Protein AF-A0A2D7M4A4-F1 (afdb_monomer)

Structure (mmCIF, N/CA/C/O backbone):
data_AF-A0A2D7M4A4-F1
#
_entry.id   AF-A0A2D7M4A4-F1
#
loop_
_atom_site.group_PDB
_atom_site.id
_atom_site.type_symbol
_atom_site.label_atom_id
_atom_site.label_alt_id
_atom_site.label_comp_id
_atom_site.label_asym_id
_atom_site.label_entity_id
_atom_site.label_seq_id
_atom_site.pdbx_PDB_ins_code
_atom_site.Cartn_x
_atom_site.Cartn_y
_atom_site.Cartn_z
_atom_site.occupancy
_atom_site.B_iso_or_equiv
_atom_site.auth_seq_id
_atom_site.auth_comp_id
_atom_site.auth_asym_id
_atom_site.auth_atom_id
_atom_site.pdbx_PDB_model_num
ATOM 1 N N . MET A 1 1 ? 3.302 6.820 3.863 1.00 95.00 1 MET A N 1
ATOM 2 C CA . MET A 1 1 ? 1.926 6.599 3.361 1.00 95.00 1 MET A CA 1
ATOM 3 C C . MET A 1 1 ? 0.928 7.180 4.355 1.00 95.00 1 MET A C 1
ATOM 5 O O . MET A 1 1 ? 1.077 6.873 5.530 1.00 95.00 1 MET A O 1
ATOM 9 N N . PRO A 1 2 ? -0.036 8.022 3.942 1.00 96.56 2 PRO A N 1
ATOM 10 C CA . PRO A 1 2 ? -1.052 8.579 4.844 1.00 96.56 2 PRO A CA 1
ATOM 11 C C . PRO A 1 2 ? -1.952 7.492 5.444 1.00 96.56 2 PRO A C 1
ATOM 13 O O . PRO A 1 2 ? -2.242 6.507 4.764 1.00 96.56 2 PRO A O 1
ATOM 16 N N . ILE A 1 3 ? -2.422 7.691 6.676 1.00 97.81 3 ILE A N 1
ATOM 17 C CA . ILE A 1 3 ? -3.361 6.792 7.362 1.00 97.81 3 ILE A CA 1
ATOM 18 C C . ILE A 1 3 ? -4.715 7.497 7.493 1.00 97.81 3 ILE A C 1
ATOM 20 O O . ILE A 1 3 ? -4.809 8.535 8.146 1.00 97.81 3 ILE A O 1
ATOM 24 N N . LEU A 1 4 ? -5.765 6.971 6.854 1.00 96.94 4 LEU A N 1
ATOM 25 C CA . LEU A 1 4 ? -7.035 7.700 6.727 1.00 96.94 4 LEU A CA 1
ATOM 26 C C . LEU A 1 4 ? -7.788 7.896 8.048 1.00 96.94 4 LEU A C 1
ATOM 28 O O . LEU A 1 4 ? -8.470 8.905 8.206 1.00 96.94 4 LEU A O 1
ATOM 32 N N . ASP A 1 5 ? -7.675 6.961 8.989 1.00 96.62 5 ASP A N 1
ATOM 33 C CA . ASP A 1 5 ? -8.322 7.033 10.304 1.00 96.62 5 ASP A CA 1
ATOM 34 C C . ASP A 1 5 ? -7.432 7.653 11.393 1.00 96.62 5 ASP A C 1
ATOM 36 O O . ASP A 1 5 ? -7.844 7.747 12.547 1.00 96.62 5 ASP A O 1
ATOM 40 N N . MET A 1 6 ? -6.227 8.115 11.038 1.00 97.31 6 MET A N 1
ATOM 41 C CA . MET A 1 6 ? -5.295 8.774 11.955 1.00 97.31 6 MET A CA 1
ATOM 42 C C . MET A 1 6 ? -4.780 10.084 11.331 1.00 97.31 6 MET A C 1
ATOM 44 O O . MET A 1 6 ? -3.733 10.095 10.678 1.00 97.31 6 MET A O 1
ATOM 48 N N . PRO A 1 7 ? -5.485 11.218 11.524 1.00 96.31 7 PRO A N 1
ATOM 49 C CA . PRO A 1 7 ? -5.111 12.501 10.932 1.00 96.31 7 PRO A CA 1
ATOM 50 C C . PRO A 1 7 ? -3.657 12.878 11.220 1.00 96.31 7 PRO A C 1
ATOM 52 O O . PRO A 1 7 ? -3.200 12.764 12.356 1.00 96.31 7 PRO A O 1
ATOM 55 N N . MET A 1 8 ? -2.936 13.335 10.196 1.00 97.31 8 MET A N 1
ATOM 56 C CA . MET A 1 8 ? -1.510 13.688 10.260 1.00 97.31 8 MET A CA 1
ATOM 57 C C . MET A 1 8 ? -0.555 12.549 10.656 1.00 97.31 8 MET A C 1
ATOM 59 O O . MET A 1 8 ? 0.603 12.816 10.978 1.00 97.31 8 MET A O 1
ATOM 63 N N . HIS A 1 9 ? -1.000 11.292 10.604 1.00 98.12 9 HIS A N 1
ATOM 64 C CA . HIS A 1 9 ? -0.135 10.134 10.800 1.00 98.12 9 HIS A CA 1
ATOM 65 C C . HIS A 1 9 ? 0.204 9.477 9.465 1.00 98.12 9 HIS A C 1
ATOM 67 O O . HIS A 1 9 ? -0.644 9.313 8.581 1.00 98.12 9 HIS A O 1
ATOM 73 N N . PHE A 1 10 ? 1.468 9.092 9.325 1.00 97.69 10 PHE A N 1
ATOM 74 C CA . PHE A 1 10 ? 2.003 8.513 8.106 1.00 97.69 10 PHE A CA 1
ATOM 75 C C . PHE A 1 10 ? 2.885 7.316 8.442 1.00 97.69 10 PHE A C 1
ATOM 77 O O . PHE A 1 10 ? 3.787 7.415 9.271 1.00 97.69 10 PHE A O 1
ATOM 84 N N . ILE A 1 11 ? 2.677 6.204 7.740 1.00 96.06 11 ILE A N 1
ATOM 85 C CA . ILE A 1 11 ? 3.636 5.100 7.726 1.00 96.06 11 ILE A CA 1
ATOM 86 C C . ILE A 1 11 ? 4.919 5.588 7.053 1.00 96.06 11 ILE A C 1
ATOM 88 O O . ILE A 1 11 ? 4.886 6.016 5.893 1.00 96.06 11 ILE A O 1
ATOM 92 N N . LYS A 1 12 ? 6.031 5.507 7.777 1.00 94.19 12 LYS A N 1
ATOM 93 C CA . LYS A 1 12 ? 7.383 5.745 7.269 1.00 94.19 12 LYS A CA 1
ATOM 94 C C . LYS A 1 12 ? 7.990 4.448 6.735 1.00 94.19 12 LYS A C 1
ATOM 96 O O . LYS A 1 12 ? 8.464 4.432 5.604 1.00 94.19 12 LYS A O 1
ATOM 101 N N . TRP A 1 13 ? 7.885 3.371 7.513 1.00 91.69 13 TRP A N 1
ATOM 102 C CA . TRP A 1 13 ? 8.334 2.024 7.153 1.00 91.69 13 TRP A CA 1
ATOM 103 C C . TRP A 1 13 ? 7.238 1.013 7.433 1.00 91.69 13 TRP A C 1
ATOM 105 O O . TRP A 1 13 ? 6.494 1.185 8.390 1.00 91.69 13 TRP A O 1
ATOM 115 N N . THR A 1 14 ? 7.145 -0.025 6.609 1.00 91.50 14 THR A N 1
ATOM 116 C CA . THR A 1 14 ? 6.084 -1.041 6.696 1.00 91.50 14 THR A CA 1
ATOM 117 C C . THR A 1 14 ? 6.580 -2.338 7.358 1.00 91.50 14 THR A C 1
ATOM 119 O O . THR A 1 14 ? 5.771 -3.111 7.863 1.00 91.50 14 THR A O 1
ATOM 122 N N . ASN A 1 15 ? 7.896 -2.593 7.364 1.00 86.94 15 ASN A N 1
ATOM 123 C CA . ASN A 1 15 ? 8.499 -3.822 7.889 1.00 86.94 15 ASN A CA 1
ATOM 124 C C . ASN A 1 15 ? 9.985 -3.614 8.262 1.00 86.94 15 ASN A C 1
ATOM 126 O O . ASN A 1 15 ? 10.840 -3.711 7.387 1.00 86.94 15 ASN A O 1
ATOM 130 N N . ASN A 1 16 ? 10.365 -3.302 9.507 1.00 89.81 16 ASN A N 1
ATOM 131 C CA . ASN A 1 16 ? 9.565 -2.992 10.708 1.00 89.81 16 ASN A CA 1
ATOM 132 C C . ASN A 1 16 ? 8.641 -1.774 10.518 1.00 89.81 16 ASN A C 1
ATOM 134 O O . ASN A 1 16 ? 8.932 -0.900 9.700 1.00 89.81 16 ASN A O 1
ATOM 138 N N . LEU A 1 17 ? 7.526 -1.704 11.256 1.00 94.69 17 LEU A N 1
ATOM 139 C CA . LEU A 1 17 ? 6.602 -0.568 11.161 1.00 94.69 17 LEU A CA 1
ATOM 140 C C . LEU A 1 17 ? 7.118 0.629 11.956 1.00 94.69 17 LEU A C 1
ATOM 142 O O . LEU A 1 17 ? 7.383 0.515 13.152 1.00 94.69 17 LEU A O 1
ATOM 146 N N . GLU A 1 18 ? 7.120 1.794 11.312 1.00 96.38 18 GLU A N 1
ATOM 147 C CA . GLU A 1 18 ? 7.225 3.096 11.971 1.00 96.38 18 GLU A CA 1
ATOM 148 C C . GLU A 1 18 ? 6.102 4.016 11.490 1.00 96.38 18 GLU A C 1
ATOM 150 O O . GLU A 1 18 ? 5.919 4.209 10.282 1.00 96.38 18 GLU A O 1
ATOM 155 N N . ILE A 1 19 ? 5.388 4.634 12.432 1.00 97.75 19 ILE A N 1
ATOM 156 C CA . ILE A 1 19 ? 4.390 5.670 12.149 1.00 97.75 19 ILE A CA 1
ATOM 157 C C . ILE A 1 19 ? 4.880 6.994 12.708 1.00 97.75 19 ILE A C 1
ATOM 159 O O . ILE A 1 19 ? 5.116 7.132 13.909 1.00 97.75 19 ILE A O 1
ATOM 163 N N . ALA A 1 20 ? 4.985 7.977 11.820 1.00 98.06 20 ALA A N 1
ATOM 164 C CA . ALA A 1 20 ? 5.298 9.349 12.163 1.00 98.06 20 ALA A CA 1
ATOM 165 C C . ALA A 1 20 ? 4.014 10.179 12.265 1.00 98.06 20 ALA A C 1
ATOM 167 O O . ALA A 1 20 ? 3.161 10.113 11.377 1.00 98.06 20 ALA A O 1
ATOM 168 N N . LYS A 1 21 ? 3.903 10.998 13.309 1.00 98.44 21 LYS A N 1
ATOM 169 C CA . LYS A 1 21 ? 2.927 12.083 13.398 1.00 98.44 21 LYS A CA 1
ATOM 170 C C . LYS A 1 21 ? 3.594 13.380 12.959 1.00 98.44 21 LYS A C 1
ATOM 172 O O . LYS A 1 21 ? 4.709 13.676 13.382 1.00 98.44 21 LYS A O 1
ATOM 177 N N . ILE A 1 22 ? 2.918 14.136 12.101 1.00 98.00 22 ILE A N 1
ATOM 178 C CA . ILE A 1 22 ? 3.434 15.377 11.518 1.00 98.00 22 ILE A CA 1
ATOM 179 C C . ILE A 1 22 ? 2.686 16.577 12.099 1.00 98.00 22 ILE A C 1
ATOM 181 O O . ILE A 1 22 ? 1.458 16.580 12.151 1.00 98.00 22 ILE A O 1
ATOM 185 N N . ASP A 1 23 ? 3.420 17.621 12.475 1.00 97.75 23 ASP A N 1
ATOM 186 C CA . ASP A 1 23 ? 2.872 18.944 12.764 1.00 97.75 23 ASP A CA 1
ATOM 187 C C . ASP A 1 23 ? 3.312 19.915 11.656 1.00 97.75 23 ASP A C 1
ATOM 189 O O . ASP A 1 23 ? 4.473 20.335 11.613 1.00 97.75 23 ASP A O 1
ATOM 193 N N . PRO A 1 24 ? 2.410 20.280 10.730 1.00 95.44 24 PRO A N 1
ATOM 194 C CA . PRO A 1 24 ? 2.758 21.134 9.606 1.00 95.44 24 PRO A CA 1
ATOM 195 C C . PRO A 1 24 ? 2.893 22.607 10.016 1.00 95.44 24 PRO A C 1
ATOM 197 O O . PRO A 1 24 ? 3.527 23.373 9.291 1.00 95.44 24 PRO A O 1
ATOM 200 N N . VAL A 1 25 ? 2.321 23.010 11.158 1.00 97.44 25 VAL A N 1
ATOM 201 C CA . VAL A 1 25 ? 2.390 24.386 11.671 1.00 97.44 25 VAL A CA 1
ATOM 202 C C . VAL A 1 25 ? 3.773 24.633 12.259 1.00 97.44 25 VAL A C 1
ATOM 204 O O . VAL A 1 25 ? 4.450 25.586 11.873 1.00 97.44 25 VAL A O 1
ATOM 207 N N . ASN A 1 26 ? 4.220 23.728 13.132 1.00 97.75 26 ASN A N 1
ATOM 208 C CA . ASN A 1 26 ? 5.531 23.819 13.777 1.00 97.75 26 ASN A CA 1
ATOM 209 C C . ASN A 1 26 ? 6.665 23.197 12.946 1.00 97.75 26 ASN A C 1
ATOM 211 O O . ASN A 1 26 ? 7.834 23.358 13.293 1.00 97.75 26 ASN A O 1
ATOM 215 N N . LYS A 1 27 ? 6.337 22.529 11.829 1.00 97.31 27 LYS A N 1
ATOM 216 C CA . LYS A 1 27 ? 7.278 21.840 10.926 1.00 97.31 27 LYS A CA 1
ATOM 217 C C . LYS A 1 27 ? 8.081 20.747 11.635 1.00 97.31 27 LYS A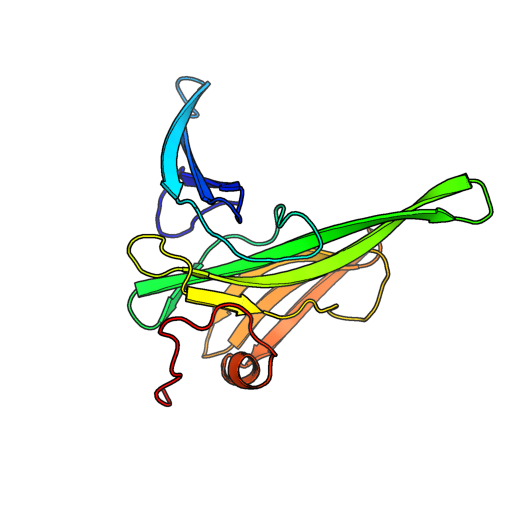 C 1
ATOM 219 O O . LYS A 1 27 ? 9.273 20.576 11.379 1.00 97.31 27 LYS A O 1
ATOM 224 N N . THR A 1 28 ? 7.427 20.012 12.527 1.00 97.81 28 THR A N 1
ATOM 225 C CA . THR A 1 28 ? 8.038 18.921 13.290 1.00 97.81 28 THR A CA 1
ATOM 226 C C . THR A 1 28 ? 7.404 17.580 12.942 1.00 97.81 28 THR A C 1
ATOM 228 O O . THR A 1 28 ? 6.318 17.491 12.363 1.00 97.81 28 THR A O 1
ATOM 231 N N . SER A 1 29 ? 8.116 16.511 13.284 1.00 97.38 29 SER A N 1
ATOM 232 C CA . SER A 1 29 ? 7.631 15.141 13.172 1.00 97.38 29 SER A CA 1
ATOM 233 C C . SER A 1 29 ? 8.165 14.306 14.322 1.00 97.38 29 SER A C 1
ATOM 235 O O . SER A 1 29 ? 9.334 14.450 14.682 1.00 97.38 29 SER A O 1
ATOM 237 N N . GLU A 1 30 ? 7.354 13.390 14.829 1.00 98.00 30 GLU A N 1
ATOM 238 C CA . GLU A 1 30 ? 7.748 12.428 15.860 1.00 98.00 30 GLU A CA 1
ATOM 239 C C . GLU A 1 30 ? 7.311 11.015 15.468 1.00 98.00 30 GLU A C 1
ATOM 241 O O . GLU A 1 30 ? 6.252 10.833 14.866 1.00 98.00 30 GLU A O 1
ATOM 246 N N . ILE A 1 31 ? 8.125 10.007 15.791 1.00 98.19 31 ILE A N 1
ATOM 247 C CA . ILE A 1 31 ? 7.714 8.605 15.664 1.00 98.19 31 ILE A CA 1
ATOM 248 C C . ILE A 1 31 ? 6.856 8.267 16.880 1.00 98.19 31 ILE A C 1
ATOM 250 O O . ILE A 1 31 ? 7.336 8.330 18.008 1.00 98.19 31 ILE A O 1
ATOM 254 N N . VAL A 1 32 ? 5.589 7.926 16.645 1.00 98.12 32 VAL A N 1
ATOM 255 C CA . VAL A 1 32 ? 4.603 7.670 17.711 1.00 98.12 32 VAL A CA 1
A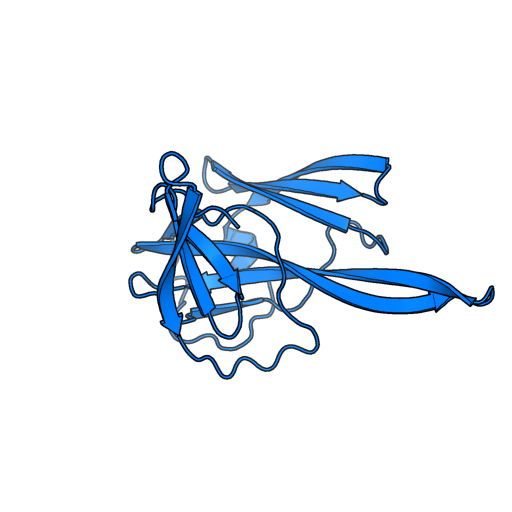TOM 256 C C . VAL A 1 32 ? 4.293 6.189 17.898 1.00 98.12 32 VAL A C 1
ATOM 258 O O . VAL A 1 32 ? 3.806 5.796 18.955 1.00 98.12 32 VAL A O 1
ATOM 261 N N . ILE A 1 33 ? 4.559 5.359 16.885 1.00 97.81 33 ILE A N 1
ATOM 262 C CA . ILE A 1 33 ? 4.379 3.904 16.946 1.00 97.81 33 ILE A CA 1
ATOM 263 C C . ILE A 1 33 ? 5.558 3.243 16.240 1.00 97.81 33 ILE A C 1
ATOM 265 O O . ILE A 1 33 ? 5.852 3.570 15.089 1.00 97.81 33 ILE A O 1
ATOM 269 N N . THR A 1 34 ? 6.159 2.268 16.919 1.00 97.50 34 THR A N 1
ATOM 270 C CA . THR A 1 34 ? 7.168 1.363 16.366 1.00 97.50 34 THR A CA 1
ATOM 271 C C . THR A 1 34 ? 6.753 -0.070 16.667 1.00 97.50 34 THR A C 1
ATOM 273 O O . THR A 1 34 ? 6.392 -0.386 17.805 1.00 97.50 34 THR A O 1
ATOM 276 N N . LYS A 1 35 ? 6.789 -0.942 15.658 1.00 95.69 35 LYS A N 1
ATOM 277 C CA . LYS A 1 35 ? 6.548 -2.379 15.823 1.00 95.69 35 LYS A CA 1
ATOM 278 C C . LYS A 1 35 ? 7.592 -3.162 15.051 1.00 95.69 35 LYS A C 1
ATOM 280 O O . LYS A 1 35 ? 7.808 -2.918 13.866 1.00 95.69 35 LYS A O 1
ATOM 285 N N . GLU A 1 36 ? 8.200 -4.122 15.725 1.00 92.88 36 GLU A N 1
ATOM 286 C CA . GLU A 1 36 ? 9.122 -5.053 15.093 1.00 92.88 36 GLU A CA 1
ATOM 287 C C . GLU A 1 36 ? 8.358 -6.241 14.523 1.00 92.88 36 GLU A C 1
ATOM 289 O O . GLU A 1 36 ? 7.513 -6.843 15.192 1.00 92.88 36 GLU A O 1
ATOM 294 N N . TYR A 1 37 ? 8.662 -6.572 13.276 1.00 88.75 37 TYR A N 1
ATOM 295 C CA . TYR A 1 37 ? 8.115 -7.711 12.566 1.00 88.75 37 TYR A CA 1
ATOM 296 C C . TYR A 1 37 ? 9.264 -8.546 12.012 1.00 88.75 37 TYR A C 1
ATOM 298 O O . TYR A 1 37 ? 10.280 -8.024 11.572 1.00 88.75 37 TYR A O 1
ATOM 306 N N . ASN A 1 38 ? 9.055 -9.857 11.941 1.00 79.75 38 ASN A N 1
ATOM 307 C CA . ASN A 1 38 ? 9.982 -10.779 11.287 1.00 79.75 38 ASN A CA 1
ATOM 308 C C . ASN A 1 38 ? 9.386 -11.265 9.961 1.00 79.75 38 ASN A C 1
ATOM 310 O O . ASN A 1 38 ? 9.332 -12.466 9.698 1.00 79.75 38 ASN A O 1
ATOM 314 N N . ALA A 1 39 ? 8.829 -10.350 9.160 1.00 81.38 39 ALA A N 1
ATOM 315 C CA . ALA A 1 39 ? 8.319 -10.721 7.849 1.00 81.38 39 ALA A CA 1
ATOM 316 C C . ALA A 1 39 ? 9.469 -10.825 6.850 1.00 81.38 39 ALA A C 1
ATOM 318 O O . ALA A 1 39 ? 10.069 -9.821 6.471 1.00 81.38 39 ALA A O 1
ATOM 319 N N . GLU A 1 40 ? 9.750 -12.052 6.424 1.00 85.12 40 GLU A N 1
ATOM 320 C CA . GLU A 1 40 ? 10.735 -12.350 5.390 1.00 85.12 40 GLU A CA 1
ATOM 321 C C . GLU A 1 40 ? 10.150 -12.012 4.016 1.00 85.12 40 GLU A C 1
ATOM 323 O O . GLU A 1 40 ? 9.447 -12.805 3.388 1.00 85.12 40 GLU A O 1
ATOM 328 N N . VAL A 1 41 ? 10.414 -10.789 3.566 1.00 87.62 41 VAL A N 1
ATOM 329 C CA . VAL A 1 41 ? 10.148 -10.333 2.200 1.00 87.62 41 VAL A CA 1
ATOM 330 C C . VAL A 1 41 ? 11.483 -10.083 1.494 1.00 87.62 41 VAL A C 1
ATOM 332 O O . VAL A 1 41 ? 12.427 -9.621 2.134 1.00 87.62 41 VAL A O 1
ATOM 335 N N . PRO A 1 42 ? 11.596 -10.391 0.189 1.00 87.00 42 PRO A N 1
ATOM 336 C CA . PRO A 1 42 ? 12.861 -10.288 -0.540 1.00 87.00 42 PRO A CA 1
ATOM 337 C C . PRO A 1 42 ? 13.354 -8.843 -0.688 1.00 87.00 42 PRO A C 1
ATOM 339 O O . PRO A 1 42 ? 14.549 -8.615 -0.856 1.00 87.00 42 PRO A O 1
ATOM 342 N N . PHE A 1 43 ? 12.443 -7.871 -0.624 1.00 89.25 43 PHE A N 1
ATOM 343 C CA . PHE A 1 43 ? 12.724 -6.460 -0.839 1.00 89.25 43 PHE A CA 1
ATOM 344 C C . PHE A 1 43 ? 12.016 -5.603 0.215 1.00 89.25 43 PHE A C 1
ATOM 346 O O . PHE A 1 43 ? 11.004 -5.994 0.794 1.00 89.25 43 PHE A O 1
ATOM 353 N N . GLU A 1 44 ? 12.541 -4.402 0.455 1.00 87.50 44 GLU A N 1
ATOM 354 C CA . GLU A 1 44 ? 11.930 -3.454 1.387 1.00 87.50 44 GLU A CA 1
ATOM 355 C C . GLU A 1 44 ? 10.521 -3.055 0.927 1.00 87.50 44 GLU A C 1
ATOM 357 O O . GLU A 1 44 ? 10.329 -2.603 -0.206 1.00 87.50 44 GLU A O 1
ATOM 362 N N . LEU A 1 45 ? 9.550 -3.152 1.841 1.00 89.94 45 LEU A N 1
ATOM 363 C CA . LEU A 1 45 ? 8.194 -2.646 1.634 1.00 89.94 45 LEU A CA 1
ATOM 364 C C . LEU A 1 45 ? 8.198 -1.129 1.802 1.00 89.94 45 LEU A C 1
ATOM 366 O O . LEU A 1 45 ? 8.206 -0.605 2.922 1.00 89.94 45 LEU A O 1
ATOM 370 N N . ARG A 1 46 ? 8.221 -0.432 0.670 1.00 85.94 46 ARG A N 1
ATOM 371 C CA . ARG A 1 46 ? 8.332 1.024 0.600 1.00 85.94 46 ARG A CA 1
ATOM 372 C C . ARG A 1 46 ? 6.938 1.655 0.681 1.00 85.94 46 ARG A C 1
ATOM 374 O O . ARG A 1 46 ? 6.056 1.169 1.390 1.00 85.94 46 ARG A O 1
ATOM 381 N N . GLY A 1 47 ? 6.764 2.792 0.010 1.00 84.50 47 GLY A N 1
ATOM 382 C CA . GLY A 1 47 ? 5.489 3.491 -0.068 1.00 84.50 47 GLY A CA 1
ATOM 383 C C . GLY A 1 47 ? 4.440 2.712 -0.863 1.00 84.50 47 GLY A C 1
ATOM 384 O O . GLY A 1 47 ? 4.564 1.518 -1.112 1.00 84.50 47 GLY A O 1
ATOM 385 N N . GLY A 1 48 ? 3.401 3.414 -1.296 1.00 90.88 48 GLY A N 1
ATOM 386 C CA . GLY A 1 48 ? 2.272 2.826 -2.001 1.00 90.88 48 GLY A CA 1
ATOM 387 C C . GLY A 1 48 ? 1.027 3.674 -1.795 1.00 90.88 48 GLY A C 1
ATOM 388 O O . GLY A 1 48 ? 1.124 4.900 -1.693 1.00 90.88 48 GLY A O 1
ATOM 389 N N . SER A 1 49 ? -0.126 3.020 -1.689 1.00 96.88 49 SER A N 1
ATOM 390 C CA . SER A 1 49 ? -1.396 3.686 -1.411 1.00 96.88 49 SER A CA 1
ATOM 391 C C . SER A 1 49 ? -1.428 4.346 -0.026 1.00 96.88 49 SER A C 1
ATOM 393 O O . SER A 1 49 ? -0.552 4.158 0.819 1.00 96.88 49 SER A O 1
ATOM 395 N N . GLN A 1 50 ? -2.504 5.075 0.260 1.00 96.62 50 GLN A N 1
ATOM 396 C CA . GLN A 1 50 ? -2.910 5.334 1.638 1.00 96.62 50 GLN A CA 1
ATOM 397 C C . GLN A 1 50 ? -3.296 4.033 2.361 1.00 96.62 50 GLN A C 1
ATOM 399 O O . GLN A 1 50 ? -3.681 3.041 1.731 1.00 96.62 50 GLN A O 1
ATOM 404 N N . VAL A 1 51 ? -3.229 4.068 3.688 1.00 97.81 51 VAL A N 1
ATOM 405 C CA . VAL A 1 51 ? -3.770 3.034 4.572 1.00 97.81 51 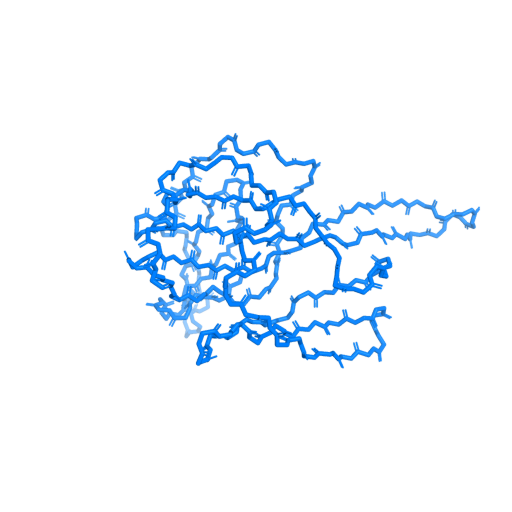VAL A CA 1
ATOM 406 C C . VAL A 1 51 ? -5.231 3.352 4.850 1.00 97.81 51 VAL A C 1
ATOM 408 O O . VAL A 1 51 ? -5.547 4.472 5.262 1.00 97.81 51 VAL A O 1
ATOM 411 N N . ILE A 1 52 ? -6.112 2.378 4.633 1.00 98.12 52 ILE A N 1
ATOM 412 C CA . ILE A 1 52 ? -7.551 2.530 4.857 1.00 98.12 52 ILE A CA 1
ATOM 413 C C . ILE A 1 52 ? -8.044 1.608 5.977 1.00 98.12 52 ILE A C 1
ATOM 415 O O . ILE A 1 52 ? -7.475 0.526 6.166 1.00 98.12 52 ILE A O 1
ATOM 419 N N . PRO A 1 53 ? -9.123 1.990 6.686 1.00 97.12 53 PRO A N 1
ATOM 420 C CA . PRO A 1 53 ? -9.840 1.077 7.564 1.00 97.12 53 PRO A CA 1
ATOM 421 C C . PRO A 1 53 ? -10.292 -0.177 6.821 1.00 97.12 53 PRO A C 1
ATOM 423 O O . PRO A 1 53 ? -10.714 -0.127 5.661 1.00 97.12 53 PRO A O 1
ATOM 426 N N . TRP A 1 54 ? -10.226 -1.301 7.518 1.00 95.56 54 TRP A N 1
ATOM 427 C CA . TRP A 1 54 ? -10.607 -2.614 7.030 1.00 95.56 54 TRP A CA 1
ATOM 428 C C . TRP A 1 54 ? -11.461 -3.351 8.067 1.00 95.56 54 TRP A C 1
ATOM 430 O O . TRP A 1 54 ? -11.698 -2.867 9.176 1.00 95.56 54 TRP A O 1
ATOM 440 N N . LYS A 1 55 ? -11.989 -4.514 7.675 1.00 90.62 55 LYS A N 1
ATOM 441 C CA . LYS A 1 55 ? -12.898 -5.338 8.485 1.00 90.62 55 LYS A CA 1
ATOM 442 C C . LYS A 1 55 ? -12.373 -5.515 9.917 1.00 90.62 55 LYS A C 1
ATOM 444 O O . LYS A 1 55 ? -11.173 -5.633 10.129 1.00 90.62 55 LYS A O 1
ATOM 449 N N . ASN A 1 56 ? -13.287 -5.569 10.887 1.00 89.44 56 ASN A N 1
ATOM 450 C CA . ASN A 1 56 ? -12.986 -5.808 12.308 1.00 89.44 56 ASN A CA 1
ATOM 451 C C . ASN A 1 56 ? -12.010 -4.801 12.951 1.00 89.44 56 ASN A C 1
ATOM 453 O O . ASN A 1 56 ? -11.376 -5.109 13.956 1.00 89.44 56 ASN A O 1
ATOM 457 N N . GLY A 1 57 ? -11.906 -3.589 12.395 1.00 91.25 57 GLY A N 1
ATOM 458 C CA . GLY A 1 57 ? -11.001 -2.555 12.901 1.00 91.25 57 GLY A CA 1
ATOM 459 C C . GLY A 1 57 ? -9.544 -2.733 12.468 1.00 91.25 57 GLY A C 1
ATOM 460 O O . GLY A 1 57 ? -8.696 -1.955 12.905 1.00 91.25 57 GLY A O 1
ATOM 461 N N . SER A 1 58 ? -9.255 -3.716 11.611 1.00 95.69 58 SER A N 1
ATOM 462 C CA . SER A 1 58 ? -7.963 -3.844 10.940 1.00 95.69 58 SER A CA 1
ATOM 463 C C . SER A 1 58 ? -7.735 -2.683 9.966 1.00 95.69 58 SER A C 1
ATOM 465 O O . SER A 1 58 ? -8.623 -1.871 9.688 1.00 95.69 58 SER A O 1
ATOM 467 N N . ARG A 1 59 ? -6.532 -2.611 9.404 1.00 97.38 59 ARG A N 1
ATOM 468 C CA . ARG A 1 59 ? -6.130 -1.633 8.390 1.00 97.38 59 ARG A CA 1
ATOM 469 C C . ARG A 1 59 ? -5.447 -2.334 7.233 1.00 97.38 59 ARG A C 1
ATOM 471 O O . ARG A 1 59 ? -4.737 -3.309 7.451 1.00 97.38 59 ARG A O 1
ATOM 478 N N . ILE A 1 60 ? -5.640 -1.827 6.019 1.00 97.69 60 ILE A N 1
ATOM 479 C CA . ILE A 1 60 ? -5.056 -2.396 4.799 1.00 97.69 60 ILE A CA 1
ATOM 480 C C . ILE A 1 60 ? -4.456 -1.311 3.905 1.00 97.69 60 ILE A C 1
ATOM 48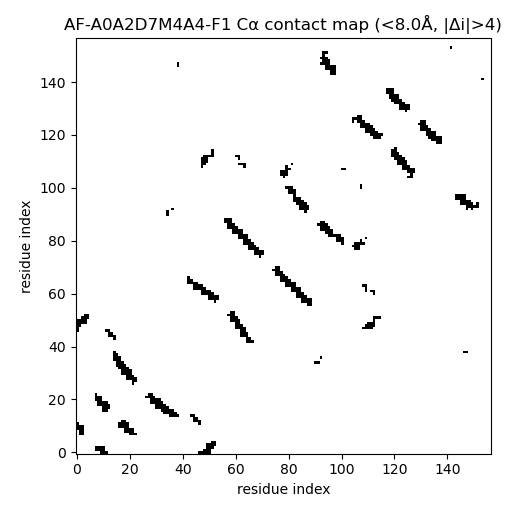2 O O . ILE A 1 60 ? -4.998 -0.208 3.792 1.00 97.69 60 ILE A O 1
ATOM 486 N N . CYS A 1 61 ? -3.348 -1.627 3.239 1.00 97.88 61 CYS A N 1
ATOM 487 C CA . CYS A 1 61 ? -2.813 -0.836 2.133 1.00 97.88 61 CYS A CA 1
ATOM 488 C C . CYS A 1 61 ? -2.235 -1.729 1.028 1.00 97.88 61 CYS A C 1
ATOM 490 O O . CYS A 1 61 ? -2.090 -2.942 1.203 1.00 97.88 61 CYS A O 1
ATOM 492 N N . VAL A 1 62 ? -1.899 -1.107 -0.104 1.00 98.00 62 VAL A N 1
ATOM 493 C CA . VAL A 1 62 ? -1.035 -1.692 -1.131 1.00 98.00 62 VAL A CA 1
ATOM 494 C C . VAL A 1 62 ? 0.311 -0.984 -1.077 1.00 98.00 62 VAL A C 1
ATOM 496 O O . VAL A 1 62 ? 0.368 0.232 -1.255 1.00 98.00 62 VAL A O 1
ATOM 499 N N . THR A 1 63 ? 1.386 -1.732 -0.858 1.00 96.50 63 THR A N 1
ATOM 500 C CA . THR A 1 63 ? 2.762 -1.225 -0.926 1.00 96.50 63 THR A CA 1
ATOM 501 C C . THR A 1 63 ? 3.396 -1.528 -2.277 1.00 96.50 63 THR A C 1
ATOM 503 O O . THR A 1 63 ? 2.846 -2.294 -3.071 1.00 96.50 63 THR A O 1
ATOM 506 N N . HIS A 1 64 ? 4.565 -0.941 -2.529 1.00 94.12 64 HIS A N 1
ATOM 507 C CA . HIS A 1 64 ? 5.483 -1.390 -3.566 1.00 94.12 64 HIS A CA 1
ATOM 508 C C . HIS A 1 64 ? 6.840 -1.804 -2.982 1.00 94.12 64 HIS A C 1
ATOM 510 O O . HIS A 1 64 ? 7.304 -1.268 -1.973 1.00 94.12 64 HIS A O 1
ATOM 516 N N . GLU A 1 65 ? 7.496 -2.726 -3.670 1.00 93.44 65 GLU A N 1
ATOM 517 C CA . GLU A 1 65 ? 8.877 -3.140 -3.453 1.00 93.44 65 GLU A CA 1
ATOM 518 C C . GLU A 1 65 ? 9.627 -3.112 -4.792 1.00 93.44 65 GLU A C 1
ATOM 520 O O . GLU A 1 65 ? 9.012 -3.248 -5.854 1.00 93.44 65 GLU A O 1
ATOM 525 N N . VAL A 1 66 ? 10.938 -2.861 -4.757 1.00 93.69 66 VAL A N 1
ATOM 526 C CA . VAL A 1 66 ? 11.715 -2.573 -5.971 1.00 93.69 66 VAL A CA 1
ATOM 527 C C . VAL A 1 66 ? 12.932 -3.476 -6.066 1.00 93.69 66 VAL A C 1
ATOM 529 O O . VAL A 1 66 ? 13.778 -3.474 -5.174 1.00 93.69 66 VAL A O 1
ATOM 532 N N . ASP A 1 67 ? 13.022 -4.177 -7.189 1.00 94.75 67 ASP A N 1
ATOM 533 C CA . ASP A 1 67 ? 14.186 -4.941 -7.620 1.00 94.75 67 ASP A CA 1
ATOM 534 C C . ASP A 1 67 ? 14.968 -4.112 -8.647 1.00 94.75 67 ASP A C 1
ATOM 536 O O . ASP A 1 67 ? 14.502 -3.901 -9.772 1.00 94.75 67 ASP A O 1
ATOM 540 N N . PHE A 1 68 ? 16.113 -3.563 -8.237 1.00 93.06 68 PHE A N 1
ATOM 541 C CA . PHE A 1 68 ? 16.957 -2.724 -9.087 1.00 93.06 68 PHE A CA 1
ATOM 542 C C . PHE A 1 68 ? 17.988 -3.560 -9.836 1.00 93.06 68 PHE A C 1
ATOM 544 O O . PHE A 1 68 ? 18.700 -4.367 -9.245 1.00 93.06 68 PHE A O 1
ATOM 551 N N . TYR A 1 69 ? 18.159 -3.268 -11.122 1.00 92.62 69 TYR A N 1
ATOM 552 C CA . TYR A 1 69 ? 19.184 -3.899 -11.942 1.00 92.62 69 TYR A CA 1
ATOM 553 C C . TYR A 1 69 ? 19.738 -2.919 -12.983 1.00 92.62 69 TYR A C 1
ATOM 555 O O . TYR A 1 69 ? 19.243 -1.803 -13.147 1.00 92.62 69 TYR A O 1
ATOM 563 N N . HIS A 1 70 ? 20.794 -3.329 -13.682 1.00 93.00 70 HIS A N 1
ATOM 564 C CA . HIS A 1 70 ? 21.305 -2.605 -14.841 1.00 93.00 70 HIS A CA 1
ATOM 565 C C . HIS A 1 70 ? 20.911 -3.352 -16.109 1.00 93.00 70 HIS A C 1
ATOM 567 O O . HIS A 1 70 ? 21.116 -4.562 -16.219 1.00 93.00 70 HIS A O 1
ATOM 573 N N . ASN A 1 71 ? 20.341 -2.634 -17.073 1.00 90.19 71 ASN A N 1
ATOM 574 C CA . ASN A 1 71 ? 20.040 -3.205 -18.378 1.00 90.19 71 ASN A CA 1
ATOM 575 C C . ASN A 1 71 ? 21.345 -3.475 -19.173 1.00 90.19 71 ASN A C 1
ATOM 577 O O . ASN A 1 71 ? 22.427 -3.070 -18.738 1.00 90.19 71 ASN A O 1
ATOM 581 N N . PRO A 1 72 ? 21.293 -4.127 -20.353 1.00 92.62 72 PRO A N 1
ATOM 582 C CA . PRO A 1 72 ? 22.500 -4.409 -21.139 1.00 92.62 72 PRO A CA 1
ATOM 583 C C . PRO A 1 72 ? 23.342 -3.167 -21.479 1.00 92.62 72 PRO A C 1
ATOM 585 O O . PRO A 1 72 ? 24.559 -3.269 -21.595 1.00 92.62 72 PRO A O 1
ATOM 588 N N . GLY A 1 73 ? 22.711 -1.992 -21.579 1.00 93.62 73 GLY A N 1
ATOM 589 C CA . GLY A 1 73 ? 23.373 -0.700 -21.790 1.00 93.62 73 GLY A CA 1
ATOM 590 C C . GLY A 1 73 ? 23.954 -0.057 -20.527 1.00 93.62 73 GLY A C 1
ATOM 591 O O . GLY A 1 73 ? 24.382 1.090 -20.588 1.00 93.62 73 GLY A O 1
ATOM 592 N N . GLN A 1 74 ? 23.966 -0.760 -19.389 1.00 91.81 74 GLN A N 1
ATOM 593 C CA . GLN A 1 74 ? 24.416 -0.260 -18.083 1.00 91.81 74 GLN A CA 1
ATOM 594 C C . GLN A 1 74 ? 23.598 0.925 -17.544 1.00 91.81 74 GLN A C 1
ATOM 596 O O . GLN A 1 74 ? 24.055 1.669 -16.677 1.00 91.81 74 GLN A O 1
ATOM 601 N N . HIS A 1 75 ? 22.360 1.094 -18.012 1.00 92.19 75 HIS A N 1
ATOM 602 C CA . HIS A 1 75 ? 21.427 2.049 -17.425 1.00 92.19 75 HIS A CA 1
ATOM 603 C C . HIS A 1 75 ? 20.634 1.386 -16.301 1.00 92.19 75 HIS A C 1
ATOM 605 O O . HIS A 1 75 ? 20.259 0.215 -16.400 1.00 92.19 75 HIS A O 1
ATOM 611 N N . LYS A 1 76 ? 20.363 2.155 -15.241 1.00 91.00 76 LYS A N 1
ATOM 612 C CA . LYS A 1 76 ? 19.496 1.732 -14.140 1.00 91.00 76 LYS A CA 1
ATOM 613 C C . LYS A 1 76 ? 18.105 1.397 -14.678 1.00 91.00 76 LYS A C 1
ATOM 615 O O . LYS A 1 76 ? 17.506 2.201 -15.387 1.00 91.00 76 LYS A O 1
ATOM 620 N N . ASP A 1 77 ? 17.592 0.245 -14.282 1.00 92.81 77 ASP A N 1
ATOM 621 C CA . ASP A 1 77 ? 16.228 -0.201 -14.542 1.00 92.81 77 ASP A CA 1
ATOM 622 C C . ASP A 1 77 ? 15.693 -0.923 -13.291 1.00 92.81 77 ASP A C 1
ATOM 624 O O . ASP A 1 77 ? 16.425 -1.137 -12.315 1.00 92.81 77 ASP A O 1
ATOM 628 N N . ALA A 1 78 ? 14.399 -1.229 -13.265 1.00 94.62 78 ALA A N 1
ATOM 629 C CA . ALA A 1 78 ? 13.769 -1.804 -12.089 1.00 94.62 78 ALA A CA 1
ATOM 630 C C . ALA A 1 78 ? 12.536 -2.652 -12.402 1.00 94.62 78 ALA A C 1
ATOM 632 O O . ALA A 1 78 ? 11.810 -2.408 -13.364 1.00 94.62 78 ALA A O 1
ATOM 633 N N . HIS A 1 79 ? 12.257 -3.612 -11.523 1.00 95.81 79 HIS A N 1
ATOM 634 C CA . HIS A 1 79 ? 10.946 -4.233 -11.404 1.00 95.81 79 HIS A CA 1
ATOM 635 C C . HIS A 1 79 ? 10.260 -3.761 -10.121 1.00 95.81 79 HIS A C 1
ATOM 637 O O . HIS A 1 79 ? 10.795 -3.910 -9.028 1.00 95.81 79 HIS A O 1
ATOM 643 N N . TYR A 1 80 ? 9.053 -3.219 -10.266 1.00 96.44 80 TYR A N 1
ATOM 644 C CA . TYR A 1 80 ? 8.194 -2.820 -9.158 1.00 96.44 80 TYR A CA 1
ATOM 645 C C . TYR A 1 80 ? 7.153 -3.907 -8.922 1.00 96.44 80 TYR A C 1
ATOM 647 O O . TYR A 1 80 ? 6.388 -4.253 -9.828 1.00 96.44 80 TYR A O 1
ATOM 655 N N . TYR A 1 81 ? 7.140 -4.457 -7.720 1.00 96.50 81 TYR A N 1
ATOM 656 C CA . TYR A 1 81 ? 6.140 -5.420 -7.278 1.00 96.50 81 TYR A C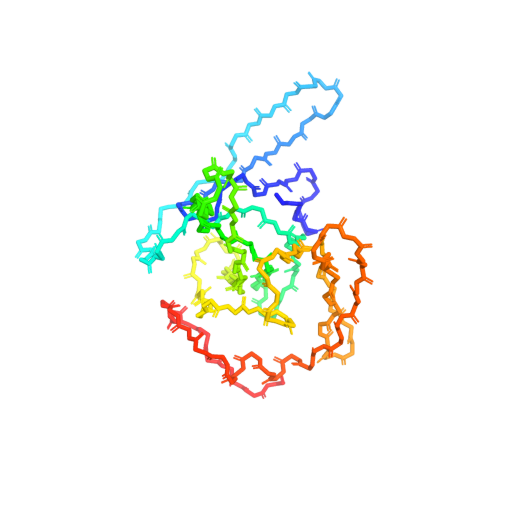A 1
ATOM 657 C C . TYR A 1 81 ? 5.275 -4.791 -6.200 1.00 96.50 81 TYR A C 1
ATOM 659 O O . TYR A 1 81 ? 5.701 -3.859 -5.526 1.00 96.50 81 TYR A O 1
ATOM 667 N N . HIS A 1 82 ? 4.063 -5.303 -6.043 1.00 97.25 82 HIS A N 1
ATOM 668 C CA . HIS A 1 82 ? 3.089 -4.807 -5.085 1.00 97.25 82 HIS A CA 1
ATOM 669 C C . HIS A 1 82 ? 2.714 -5.892 -4.095 1.00 97.25 82 HIS A C 1
ATOM 671 O O . HIS A 1 82 ? 2.732 -7.077 -4.429 1.00 97.25 82 HIS A O 1
ATOM 677 N N . ARG A 1 83 ? 2.339 -5.479 -2.885 1.00 96.56 83 ARG A N 1
ATOM 678 C CA . ARG A 1 83 ? 1.791 -6.375 -1.865 1.00 96.56 83 ARG A CA 1
ATOM 679 C C . ARG A 1 83 ? 0.642 -5.707 -1.141 1.00 96.56 83 ARG A C 1
ATOM 681 O O . ARG A 1 83 ? 0.679 -4.504 -0.896 1.00 96.56 83 ARG A O 1
ATOM 688 N N . PHE A 1 84 ? -0.349 -6.496 -0.752 1.00 96.88 84 PHE A N 1
ATOM 689 C CA . PHE A 1 84 ? -1.274 -6.082 0.292 1.00 96.88 84 PHE A CA 1
ATOM 690 C C . PHE A 1 84 ? -0.620 -6.293 1.652 1.00 96.88 84 PHE A C 1
ATOM 692 O O . PHE A 1 84 ? -0.004 -7.334 1.888 1.00 96.88 84 PHE A O 1
ATOM 699 N N . VAL A 1 85 ? -0.787 -5.326 2.547 1.00 95.81 85 VAL A N 1
ATOM 700 C CA . VAL A 1 85 ? -0.348 -5.428 3.941 1.00 95.81 85 VAL A CA 1
ATOM 701 C C . VAL A 1 85 ? -1.533 -5.133 4.843 1.00 95.81 85 VAL A C 1
ATOM 703 O O . VAL A 1 85 ? -2.243 -4.152 4.612 1.00 95.81 85 VAL A O 1
ATOM 706 N N . ILE A 1 86 ? -1.755 -6.001 5.831 1.00 95.62 86 ILE A N 1
ATOM 707 C CA . ILE A 1 86 ? -2.862 -5.904 6.782 1.00 95.62 86 ILE A CA 1
ATOM 708 C C . ILE A 1 86 ? -2.309 -5.855 8.206 1.00 95.62 86 ILE A C 1
ATOM 710 O O . ILE A 1 86 ? -1.468 -6.676 8.584 1.00 95.62 86 ILE A O 1
ATOM 714 N N . TRP A 1 87 ? -2.820 -4.912 8.992 1.00 95.44 87 TRP A N 1
ATOM 715 C CA . TRP A 1 87 ? -2.553 -4.786 10.422 1.00 95.44 87 TRP A CA 1
ATOM 716 C C . TRP A 1 87 ? -3.835 -4.875 11.230 1.00 95.44 87 TRP A C 1
ATOM 718 O O . TRP A 1 87 ? -4.877 -4.400 10.778 1.00 95.44 87 TRP A O 1
ATOM 728 N N . ASP A 1 88 ? -3.730 -5.378 12.455 1.00 94.81 88 ASP A N 1
ATOM 729 C CA . ASP A 1 88 ? -4.815 -5.284 13.424 1.00 94.81 88 ASP A CA 1
ATOM 730 C C . ASP A 1 88 ? -4.972 -3.841 13.952 1.00 94.81 88 ASP A C 1
ATOM 732 O O . ASP A 1 88 ? -4.228 -2.910 13.606 1.00 94.81 88 ASP A O 1
ATOM 736 N N . LYS A 1 89 ? -5.957 -3.645 14.831 1.00 94.88 89 LYS A N 1
ATOM 737 C CA . LYS A 1 89 ? -6.234 -2.354 15.482 1.00 94.88 89 LYS A CA 1
ATOM 738 C C . LYS A 1 89 ? -5.028 -1.769 16.237 1.00 94.88 89 LYS A C 1
ATOM 740 O O . LYS A 1 89 ? -4.907 -0.543 16.306 1.00 94.88 89 LYS A O 1
ATOM 745 N N . ASP A 1 90 ? -4.148 -2.631 16.752 1.00 95.81 90 ASP A N 1
ATOM 746 C CA . ASP A 1 90 ? -2.990 -2.317 17.594 1.00 95.81 90 ASP A CA 1
ATOM 747 C C . ASP A 1 90 ? -1.681 -2.295 16.786 1.00 95.81 90 ASP A C 1
ATOM 749 O O . ASP A 1 90 ? -0.589 -2.269 17.367 1.00 95.81 90 ASP A O 1
ATOM 753 N N . TRP A 1 91 ? -1.784 -2.286 15.452 1.00 95.56 91 TRP A N 1
ATOM 754 C CA . TRP A 1 91 ? -0.669 -2.280 14.510 1.00 95.56 91 TRP A CA 1
ATOM 755 C C . TRP A 1 91 ? 0.232 -3.519 14.581 1.00 95.56 91 TRP A C 1
ATOM 757 O O . TRP A 1 91 ? 1.409 -3.459 14.227 1.00 95.56 91 TRP A 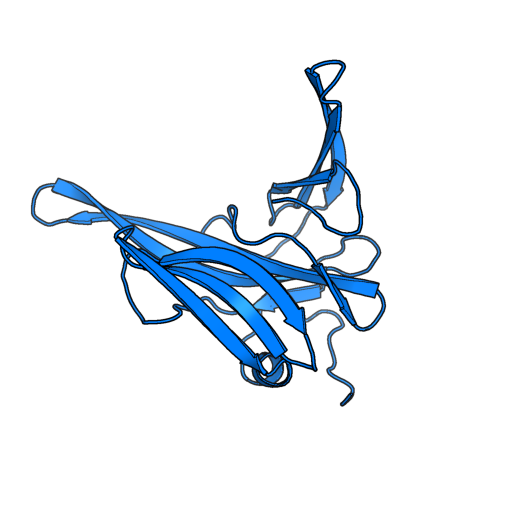O 1
ATOM 767 N N . ASN A 1 92 ? -0.279 -4.666 15.021 1.00 94.12 92 ASN A N 1
ATOM 768 C CA . ASN A 1 92 ? 0.425 -5.930 14.820 1.00 94.12 92 ASN A CA 1
ATOM 769 C C . ASN A 1 92 ? 0.188 -6.413 13.383 1.00 94.12 92 ASN A C 1
ATOM 771 O O . ASN A 1 92 ? -0.906 -6.265 12.840 1.00 94.12 92 ASN A O 1
ATOM 775 N N . LEU A 1 93 ? 1.227 -6.959 12.749 1.00 92.31 93 LEU A N 1
ATOM 776 C CA . LEU A 1 93 ? 1.148 -7.450 11.374 1.00 92.31 93 LEU A CA 1
ATOM 777 C C . LEU A 1 93 ? 0.279 -8.717 11.306 1.00 92.31 93 LEU A C 1
ATOM 779 O O . LEU A 1 93 ? 0.648 -9.746 11.877 1.00 92.31 93 LEU A O 1
ATOM 783 N N . GLU A 1 94 ? -0.847 -8.648 10.593 1.00 91.81 94 GLU A N 1
ATOM 784 C CA . GLU A 1 94 ? -1.780 -9.773 10.420 1.00 91.81 94 GLU A CA 1
ATOM 785 C C . GLU A 1 94 ? -1.480 -10.598 9.168 1.00 91.81 94 GLU A C 1
ATOM 787 O O . GLU A 1 94 ? -1.659 -11.819 9.184 1.00 91.81 94 GLU A O 1
ATOM 792 N N . ALA A 1 95 ? -1.085 -9.940 8.070 1.00 92.06 95 ALA A N 1
ATOM 793 C CA . ALA A 1 95 ? -0.796 -10.600 6.800 1.00 92.06 95 ALA A CA 1
ATOM 794 C C . ALA A 1 95 ? -0.015 -9.703 5.824 1.00 92.06 95 ALA A C 1
ATOM 796 O O . ALA A 1 95 ? -0.193 -8.482 5.791 1.00 92.06 95 ALA A O 1
ATOM 797 N N . VAL A 1 96 ? 0.792 -10.335 4.966 1.00 93.69 96 VAL A N 1
ATOM 798 C CA . VAL A 1 96 ? 1.444 -9.711 3.802 1.00 93.69 96 VAL A CA 1
ATOM 799 C C . VAL A 1 96 ? 1.211 -10.606 2.592 1.00 93.69 96 VAL A C 1
ATOM 801 O O . VAL A 1 96 ? 1.493 -11.797 2.671 1.00 93.69 96 VAL A O 1
ATOM 804 N N . SER A 1 97 ? 0.692 -10.090 1.479 1.00 95.19 97 SER A N 1
ATOM 805 C CA . SER A 1 97 ? 0.474 -10.937 0.300 1.00 95.19 97 SER A CA 1
ATOM 806 C C . SER A 1 97 ? 1.798 -11.354 -0.349 1.00 95.19 97 SER A C 1
ATOM 808 O O . SER A 1 97 ? 2.832 -10.698 -0.189 1.00 95.19 97 SER A O 1
ATOM 810 N N . GLU A 1 98 ? 1.760 -12.414 -1.150 1.00 94.19 98 GLU A N 1
ATOM 811 C CA . GLU A 1 98 ? 2.764 -12.653 -2.188 1.00 94.19 98 GLU A CA 1
ATOM 812 C C . GLU A 1 98 ? 2.864 -11.442 -3.140 1.00 94.19 98 GLU A C 1
ATOM 814 O O . GLU A 1 98 ? 1.900 -10.669 -3.258 1.00 94.19 98 GLU A O 1
ATOM 819 N N . PRO A 1 99 ? 4.029 -11.228 -3.781 1.00 95.38 99 PRO A N 1
ATOM 820 C CA . PRO A 1 99 ? 4.219 -10.091 -4.666 1.00 95.38 99 PRO A CA 1
ATOM 821 C C . PRO A 1 99 ? 3.399 -10.252 -5.945 1.00 95.38 99 PRO A C 1
ATOM 823 O O . PRO A 1 99 ? 3.315 -11.341 -6.512 1.00 95.38 99 PRO A O 1
ATOM 826 N N . PHE A 1 100 ? 2.838 -9.154 -6.442 1.00 95.81 100 PHE A N 1
ATOM 827 C CA . PHE A 1 100 ? 2.090 -9.144 -7.697 1.00 95.81 100 PHE A CA 1
ATOM 828 C C . PHE A 1 100 ? 2.382 -7.904 -8.550 1.00 95.81 100 PHE A C 1
ATOM 830 O O . PHE A 1 100 ? 2.972 -6.918 -8.103 1.00 95.81 100 PHE A O 1
ATOM 837 N N . LYS A 1 101 ? 1.945 -7.969 -9.809 1.00 96.69 101 LYS A N 1
ATOM 838 C CA . LYS A 1 101 ? 1.881 -6.847 -10.753 1.00 96.69 101 LYS A CA 1
ATOM 839 C C . LYS A 1 101 ? 0.443 -6.707 -11.240 1.00 96.69 101 LYS A C 1
ATOM 841 O O . LYS A 1 101 ? -0.255 -7.710 -11.371 1.00 96.69 101 LYS A O 1
ATOM 846 N N . PHE A 1 102 ? 0.003 -5.485 -11.508 1.00 95.94 102 PHE A N 1
ATOM 847 C CA . PHE A 1 102 ? -1.349 -5.208 -11.992 1.00 95.94 102 PHE A CA 1
ATOM 848 C C . PHE A 1 102 ? -1.523 -5.633 -13.450 1.00 95.94 102 PHE A C 1
ATOM 850 O O . PHE A 1 102 ? -2.513 -6.273 -13.795 1.00 95.94 102 PHE A O 1
ATOM 857 N N . MET A 1 103 ? -0.558 -5.279 -14.303 1.00 95.81 103 MET A N 1
ATOM 858 C CA . MET A 1 103 ? -0.589 -5.515 -15.752 1.00 95.81 103 MET A CA 1
ATOM 859 C C . MET A 1 103 ? 0.707 -6.152 -16.273 1.00 95.81 103 MET A C 1
ATOM 861 O O . MET A 1 103 ? 0.927 -6.211 -17.480 1.00 95.81 103 MET A O 1
ATOM 865 N N . ALA A 1 104 ? 1.554 -6.644 -15.365 1.00 95.62 104 ALA A N 1
ATOM 866 C CA . ALA A 1 104 ? 2.840 -7.280 -15.651 1.00 95.62 104 ALA A CA 1
ATOM 867 C C . ALA A 1 104 ? 3.906 -6.360 -16.287 1.00 95.62 104 ALA A C 1
ATOM 869 O O . ALA A 1 104 ? 4.891 -6.856 -16.840 1.00 95.62 104 ALA A O 1
ATOM 870 N N . ALA A 1 105 ? 3.781 -5.033 -16.163 1.00 94.88 105 ALA A N 1
ATOM 871 C CA . ALA A 1 105 ? 4.851 -4.122 -16.576 1.00 94.88 105 ALA A CA 1
ATOM 872 C C . ALA A 1 105 ? 6.024 -4.115 -15.591 1.00 94.88 105 ALA A C 1
ATOM 874 O O . ALA A 1 105 ? 5.884 -4.462 -14.420 1.00 94.88 105 ALA A O 1
ATOM 875 N N . LYS A 1 106 ? 7.204 -3.688 -16.056 1.00 94.62 106 LYS A N 1
ATOM 876 C CA . LYS A 1 106 ? 8.392 -3.536 -15.201 1.00 94.62 106 LYS A CA 1
ATOM 877 C C . LYS A 1 106 ? 8.167 -2.487 -14.117 1.00 94.62 106 LYS A C 1
ATOM 879 O O . LYS A 1 106 ? 8.273 -2.820 -12.939 1.00 94.62 106 LYS A O 1
ATOM 884 N N . ILE A 1 107 ? 7.771 -1.283 -14.524 1.00 94.88 107 ILE A N 1
ATOM 885 C CA . ILE A 1 107 ? 7.460 -0.162 -13.638 1.00 94.88 107 ILE A CA 1
ATOM 886 C C . ILE A 1 107 ? 5.945 -0.020 -13.521 1.00 94.88 107 ILE A C 1
ATOM 888 O O . ILE A 1 107 ? 5.247 0.232 -14.506 1.00 94.88 107 ILE A O 1
ATOM 892 N N . GLU A 1 108 ? 5.454 -0.188 -12.304 1.00 96.38 108 GLU A N 1
ATOM 893 C CA . GLU A 1 108 ? 4.074 0.034 -11.897 1.00 96.38 108 GLU A CA 1
ATOM 894 C C . GLU A 1 108 ? 4.114 0.656 -10.498 1.00 96.38 108 GLU A C 1
ATOM 896 O O . GLU A 1 108 ? 4.971 0.289 -9.694 1.00 96.38 108 GLU A O 1
ATOM 901 N N . PHE A 1 109 ? 3.221 1.595 -10.198 1.00 95.56 109 PHE A N 1
ATOM 902 C CA . PHE A 1 109 ? 3.259 2.304 -8.917 1.00 95.56 109 PHE A CA 1
ATOM 903 C C . PHE A 1 109 ? 1.857 2.494 -8.348 1.00 95.56 109 PHE A C 1
ATOM 905 O O . PHE A 1 109 ? 1.095 3.312 -8.858 1.00 95.56 109 PHE A O 1
ATOM 912 N N . ALA A 1 110 ? 1.510 1.758 -7.290 1.00 96.38 110 ALA A N 1
ATOM 913 C CA . ALA A 1 110 ? 0.258 1.969 -6.565 1.00 96.38 110 ALA A CA 1
ATOM 914 C C . ALA A 1 110 ? 0.222 3.365 -5.918 1.00 96.38 110 ALA A C 1
ATOM 916 O O . ALA A 1 110 ? 1.050 3.694 -5.068 1.00 96.38 110 ALA A O 1
ATOM 917 N N . CYS A 1 111 ? -0.770 4.167 -6.300 1.00 94.06 111 CYS A N 1
ATOM 918 C CA . CYS A 1 111 ? -0.959 5.540 -5.834 1.00 94.06 111 CYS A CA 1
ATOM 919 C C . CYS A 1 111 ? -2.097 5.663 -4.821 1.00 94.06 111 CYS A C 1
ATOM 921 O O . CYS A 1 111 ? -2.082 6.569 -3.989 1.00 94.06 111 CYS A O 1
ATOM 923 N N . GLY A 1 112 ? -3.107 4.792 -4.904 1.00 96.12 112 GLY A N 1
ATOM 924 C CA . GLY A 1 112 ? -4.309 4.950 -4.102 1.00 96.12 112 GLY A CA 1
ATOM 925 C C . GLY A 1 112 ? -5.111 3.676 -3.898 1.00 96.12 112 GLY A C 1
ATOM 926 O O . GLY A 1 112 ? -5.102 2.780 -4.737 1.00 96.12 112 GLY A O 1
ATOM 927 N N . LEU A 1 113 ? -5.814 3.621 -2.769 1.00 98.19 113 LEU A N 1
ATOM 928 C CA . LEU A 1 113 ? -6.702 2.529 -2.388 1.00 98.19 113 LEU A CA 1
ATOM 929 C C . LEU A 1 113 ? -7.967 3.095 -1.740 1.00 98.19 113 LEU A C 1
ATOM 931 O O . LEU A 1 113 ? -7.898 3.795 -0.734 1.00 98.19 113 LEU A O 1
ATOM 935 N N . ALA A 1 114 ? -9.128 2.768 -2.294 1.00 97.56 114 ALA A N 1
ATOM 936 C CA . ALA A 1 114 ? -10.422 3.073 -1.695 1.00 97.56 114 ALA A CA 1
ATOM 937 C C . ALA A 1 114 ? -11.282 1.813 -1.626 1.00 97.56 114 ALA A C 1
ATOM 939 O O . ALA A 1 114 ? -11.179 0.948 -2.490 1.00 97.56 114 ALA A O 1
ATOM 940 N N . LEU A 1 115 ? -12.148 1.725 -0.620 1.00 97.06 115 LEU A N 1
ATOM 941 C CA . LEU A 1 115 ? -13.147 0.669 -0.498 1.00 97.06 115 LEU A CA 1
ATOM 942 C C . LEU A 1 115 ? -14.527 1.244 -0.821 1.00 97.06 115 LEU A C 1
ATOM 944 O O . LEU A 1 115 ? -14.934 2.243 -0.230 1.00 97.06 115 LEU A O 1
ATOM 948 N N . LYS A 1 116 ? -15.241 0.618 -1.757 1.00 95.81 116 LYS A N 1
ATOM 949 C CA . LYS A 1 116 ? -16.603 0.996 -2.140 1.00 95.81 116 LYS A CA 1
ATOM 950 C C . LYS A 1 116 ? -17.388 -0.228 -2.607 1.00 95.81 116 LYS A C 1
ATOM 952 O O . LYS A 1 116 ? -16.927 -0.933 -3.501 1.00 95.81 116 LYS A O 1
ATOM 957 N N . ASP A 1 117 ? -18.573 -0.448 -2.038 1.00 95.25 117 ASP A N 1
ATOM 958 C CA . ASP A 1 117 ? -19.513 -1.511 -2.432 1.00 95.25 117 ASP A CA 1
ATOM 959 C C . ASP A 1 117 ? -18.831 -2.892 -2.561 1.00 95.25 117 ASP A C 1
ATOM 961 O O . ASP A 1 117 ? -18.883 -3.517 -3.619 1.00 95.25 117 ASP A O 1
ATOM 965 N N . ASP A 1 118 ? -18.082 -3.322 -1.538 1.00 95.19 118 ASP A N 1
ATOM 966 C CA . ASP A 1 118 ? -17.283 -4.567 -1.525 1.00 95.19 118 ASP A CA 1
ATOM 967 C C . ASP A 1 118 ? -16.247 -4.702 -2.651 1.00 95.19 118 ASP A C 1
ATOM 969 O O . ASP A 1 118 ? -15.818 -5.799 -3.027 1.00 95.19 118 ASP A O 1
ATOM 973 N N . ASN A 1 119 ? -15.794 -3.572 -3.185 1.00 97.88 119 ASN A N 1
ATOM 974 C CA . ASN A 1 119 ? -14.707 -3.506 -4.144 1.00 97.88 119 ASN A CA 1
ATOM 975 C C . ASN A 1 119 ? -13.628 -2.542 -3.665 1.00 97.88 119 ASN A C 1
ATOM 977 O O . ASN A 1 119 ? -13.909 -1.432 -3.212 1.00 97.88 119 ASN A O 1
ATOM 981 N N . PHE A 1 120 ? -12.379 -2.938 -3.852 1.00 98.12 120 PHE A N 1
ATOM 982 C CA . PHE A 1 120 ? -11.278 -2.000 -3.865 1.00 98.12 120 PHE A CA 1
ATOM 983 C C . PHE A 1 120 ? -11.246 -1.256 -5.193 1.00 98.12 120 PHE A C 1
ATOM 985 O O . PHE A 1 120 ? -11.366 -1.862 -6.257 1.00 98.12 120 PHE A O 1
ATOM 992 N N . ILE A 1 121 ? -11.052 0.054 -5.127 1.00 98.25 121 ILE A N 1
ATOM 993 C CA . ILE A 1 121 ? -10.648 0.886 -6.253 1.00 98.25 121 ILE A CA 1
ATOM 994 C C . ILE A 1 121 ? -9.180 1.229 -6.028 1.00 98.25 121 ILE A C 1
ATOM 996 O O . ILE A 1 121 ? -8.848 1.947 -5.084 1.00 98.25 121 ILE A O 1
ATOM 1000 N N . ILE A 1 122 ? -8.311 0.672 -6.866 1.00 98.38 122 ILE A N 1
ATOM 1001 C CA . ILE A 1 122 ? -6.859 0.795 -6.751 1.00 98.38 122 ILE A CA 1
ATOM 1002 C C . ILE A 1 122 ? -6.366 1.642 -7.913 1.00 98.38 122 ILE A C 1
ATOM 1004 O O . ILE A 1 122 ? -6.542 1.254 -9.067 1.00 98.38 122 ILE A O 1
ATOM 1008 N N . THR A 1 123 ? -5.758 2.790 -7.633 1.00 97.94 123 THR A N 1
ATOM 1009 C CA . THR A 1 123 ? -5.133 3.611 -8.676 1.00 97.94 123 THR A CA 1
ATOM 1010 C C . THR A 1 123 ? -3.648 3.315 -8.752 1.00 97.94 123 THR A C 1
ATOM 1012 O O . THR A 1 123 ? -2.984 3.167 -7.722 1.00 97.94 123 THR A O 1
ATOM 1015 N N . TYR A 1 124 ? -3.120 3.223 -9.968 1.00 97.69 124 TYR A N 1
ATOM 1016 C CA . TYR A 1 124 ? -1.706 2.950 -10.186 1.00 97.69 124 TYR A CA 1
ATOM 1017 C C . TYR A 1 124 ? -1.185 3.586 -11.475 1.00 97.69 124 TYR A C 1
ATOM 1019 O O . TYR A 1 124 ? -1.918 3.747 -12.455 1.00 97.69 124 TYR A O 1
ATOM 1027 N N . GLY A 1 125 ? 0.092 3.956 -11.453 1.00 97.25 125 GLY A N 1
ATOM 1028 C CA . GLY A 1 125 ? 0.854 4.338 -12.636 1.00 97.25 125 GLY A CA 1
ATOM 1029 C C . GLY A 1 125 ? 1.366 3.109 -13.386 1.00 97.25 125 GLY A C 1
ATOM 1030 O O . GLY A 1 125 ? 1.686 2.090 -12.773 1.00 97.25 125 GLY A O 1
ATOM 1031 N N . TYR A 1 126 ? 1.459 3.217 -14.708 1.00 96.75 126 TYR A N 1
ATOM 1032 C CA . TYR A 1 126 ? 2.006 2.209 -15.612 1.00 96.75 126 TYR A CA 1
ATOM 1033 C C . TYR A 1 126 ? 3.130 2.834 -16.441 1.00 96.75 126 TYR A C 1
ATOM 1035 O O . TYR A 1 126 ? 2.897 3.788 -17.193 1.00 96.75 126 TYR A O 1
ATOM 1043 N N . GLN A 1 127 ? 4.341 2.290 -16.295 1.00 94.88 127 GLN A N 1
ATOM 1044 C CA . GLN A 1 127 ? 5.564 2.737 -16.973 1.00 94.88 127 GLN A CA 1
ATOM 1045 C C . GLN A 1 127 ? 5.819 4.250 -16.915 1.00 94.88 127 GLN A C 1
ATOM 1047 O O . GLN A 1 127 ? 6.275 4.830 -17.895 1.00 94.88 127 GLN A O 1
ATOM 1052 N N . ASP A 1 128 ? 5.468 4.889 -15.795 1.00 92.88 128 ASP A N 1
ATOM 1053 C CA . ASP A 1 128 ? 5.572 6.342 -15.589 1.00 92.88 128 ASP A CA 1
ATOM 1054 C C . ASP A 1 128 ? 4.972 7.185 -16.735 1.00 92.88 128 ASP A C 1
ATOM 1056 O O . ASP A 1 1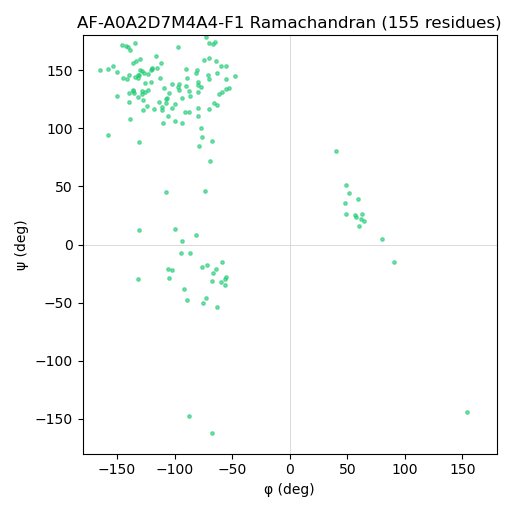28 ? 5.370 8.323 -16.968 1.00 92.88 128 ASP A O 1
ATOM 1060 N N . ASN A 1 129 ? 3.997 6.623 -17.458 1.00 96.12 129 ASN A N 1
ATOM 1061 C CA . ASN A 1 129 ? 3.455 7.205 -18.687 1.00 96.12 129 ASN A CA 1
ATOM 1062 C C . ASN A 1 129 ? 1.921 7.237 -18.709 1.00 96.12 129 ASN A C 1
ATOM 1064 O O . ASN A 1 129 ? 1.319 8.121 -19.312 1.00 96.12 129 ASN A O 1
ATOM 1068 N N . ALA A 1 130 ? 1.267 6.285 -18.045 1.00 96.88 130 ALA A N 1
ATOM 1069 C CA . ALA A 1 130 ? -0.189 6.218 -17.977 1.00 96.88 130 ALA A CA 1
ATOM 1070 C C . ALA A 1 130 ? -0.667 5.965 -16.546 1.00 96.88 130 ALA A C 1
ATOM 1072 O O . ALA A 1 130 ? 0.065 5.423 -15.720 1.00 96.88 130 ALA A O 1
ATOM 1073 N N . ALA A 1 131 ? -1.915 6.334 -16.268 1.00 97.44 131 ALA A N 1
ATOM 1074 C CA . ALA A 1 131 ? -2.579 6.074 -14.999 1.00 97.44 131 ALA A CA 1
ATOM 1075 C C . ALA A 1 131 ? -3.835 5.229 -15.227 1.00 97.44 131 ALA A C 1
ATOM 1077 O O . ALA A 1 131 ? -4.588 5.458 -16.175 1.00 97.44 131 ALA A O 1
ATOM 1078 N N . TYR A 1 132 ? -4.068 4.279 -14.328 1.00 97.94 132 TYR A N 1
ATOM 1079 C CA . TYR A 1 132 ? -5.204 3.367 -14.366 1.00 97.94 132 TYR A CA 1
ATOM 1080 C C . TYR A 1 132 ? -5.916 3.322 -13.013 1.00 97.94 132 TYR A C 1
ATOM 1082 O O . TYR A 1 132 ? -5.341 3.648 -11.971 1.00 97.94 132 TYR A O 1
ATOM 1090 N N . ALA A 1 133 ? -7.176 2.885 -13.036 1.00 97.56 133 ALA A N 1
ATOM 1091 C CA . ALA A 1 133 ? -7.960 2.561 -11.852 1.00 97.56 133 ALA A CA 1
ATOM 1092 C C . ALA A 1 133 ? -8.541 1.148 -12.000 1.00 97.56 133 ALA A C 1
ATOM 1094 O O . ALA A 1 133 ? -9.363 0.892 -12.881 1.00 97.56 133 ALA A O 1
ATOM 1095 N N . LEU A 1 134 ? -8.116 0.231 -11.134 1.00 97.31 134 LEU A N 1
ATOM 1096 C CA . LEU A 1 134 ? -8.605 -1.141 -11.069 1.00 97.31 134 LEU A CA 1
ATOM 1097 C C . LEU A 1 134 ? -9.732 -1.242 -10.043 1.00 97.31 134 LEU A C 1
ATOM 1099 O O . LEU A 1 134 ? -9.546 -0.914 -8.874 1.00 97.31 134 LEU A O 1
ATOM 1103 N N . LYS A 1 135 ? -10.881 -1.770 -10.468 1.00 98.12 135 LYS A N 1
ATOM 1104 C CA . LYS A 1 135 ? -11.931 -2.240 -9.562 1.00 98.12 135 LYS A CA 1
ATOM 1105 C C . LYS A 1 135 ? -11.706 -3.723 -9.255 1.00 98.12 135 LYS A C 1
ATOM 1107 O O . LYS A 1 135 ? -11.846 -4.559 -10.144 1.00 98.12 135 LYS A O 1
ATOM 1112 N N . MET A 1 136 ? -11.387 -4.045 -8.006 1.00 97.62 136 MET A N 1
ATOM 1113 C CA . MET A 1 136 ? -11.113 -5.403 -7.533 1.00 97.62 136 MET A CA 1
ATOM 1114 C C . MET A 1 136 ? -12.129 -5.814 -6.457 1.00 97.62 136 MET A C 1
ATOM 1116 O O . MET A 1 136 ? -12.124 -5.216 -5.382 1.00 97.62 136 MET A O 1
ATOM 1120 N N . PRO A 1 137 ? -12.967 -6.845 -6.670 1.00 97.94 137 PRO A N 1
ATOM 1121 C CA . PRO A 1 137 ? -13.806 -7.393 -5.606 1.00 97.94 137 PRO A CA 1
ATOM 1122 C C . PRO A 1 137 ? -12.969 -7.819 -4.397 1.00 97.94 137 PRO A C 1
ATOM 1124 O O . PRO A 1 137 ? -11.966 -8.518 -4.555 1.00 97.94 137 PRO A O 1
ATOM 1127 N N . THR A 1 138 ? -13.393 -7.455 -3.188 1.00 96.62 138 THR A N 1
ATOM 1128 C CA . THR A 1 138 ? -12.635 -7.721 -1.950 1.00 96.62 138 THR A CA 1
ATOM 1129 C C . THR A 1 138 ? -12.394 -9.211 -1.708 1.00 96.62 138 THR A C 1
ATOM 1131 O O . THR A 1 138 ? -11.324 -9.594 -1.246 1.00 96.62 138 THR A O 1
ATOM 1134 N N . LYS A 1 139 ? -13.335 -10.068 -2.124 1.00 95.31 139 LYS A N 1
ATOM 1135 C CA . LYS A 1 139 ? -13.211 -11.537 -2.095 1.00 95.31 139 LYS A CA 1
ATOM 1136 C C . LYS A 1 139 ? -12.034 -12.100 -2.901 1.00 95.31 139 LYS A C 1
ATOM 1138 O O . LYS A 1 139 ? -11.699 -13.268 -2.758 1.00 95.31 139 LYS A O 1
ATOM 1143 N N . LEU A 1 140 ? -11.415 -11.320 -3.793 1.00 94.81 140 LEU A N 1
ATOM 1144 C CA . LEU A 1 140 ? -10.206 -11.771 -4.486 1.00 94.81 140 LEU A CA 1
ATOM 1145 C C . LEU A 1 140 ? -8.986 -11.819 -3.563 1.00 94.81 140 LEU A C 1
ATOM 1147 O O . LEU A 1 140 ? -8.056 -12.553 -3.880 1.00 94.81 140 LEU A O 1
ATOM 1151 N N . LEU A 1 141 ? -9.015 -11.142 -2.406 1.00 94.19 141 LEU A N 1
ATOM 1152 C CA . LEU A 1 141 ? -7.988 -11.307 -1.373 1.00 94.19 141 LEU A CA 1
ATOM 1153 C C . LEU A 1 141 ? -7.845 -12.775 -0.939 1.00 94.19 141 LEU A C 1
ATOM 1155 O O . LEU A 1 141 ? -6.728 -13.231 -0.715 1.00 94.19 141 LEU A O 1
ATOM 1159 N N . ASP A 1 142 ? -8.941 -13.544 -0.911 1.00 90.38 142 ASP A N 1
ATOM 1160 C CA . ASP A 1 142 ? -8.921 -14.978 -0.570 1.00 90.38 142 ASP A CA 1
ATOM 1161 C C . ASP A 1 142 ? -8.132 -15.834 -1.562 1.00 90.38 142 ASP A C 1
ATOM 1163 O O . ASP A 1 142 ? -7.739 -16.953 -1.242 1.00 90.38 142 ASP A O 1
ATOM 1167 N N . LYS A 1 143 ? -7.943 -15.331 -2.784 1.00 92.38 143 LYS A N 1
ATOM 1168 C CA . LYS A 1 143 ? -7.256 -16.046 -3.862 1.00 92.38 143 LYS A CA 1
ATOM 1169 C C . LYS A 1 143 ? -5.772 -15.707 -3.951 1.00 92.38 143 LYS A C 1
ATOM 1171 O O . LYS A 1 143 ? -5.079 -16.309 -4.765 1.00 92.38 143 LYS A O 1
ATOM 1176 N N . LEU A 1 144 ? -5.302 -14.733 -3.174 1.00 92.12 144 LEU A N 1
ATOM 1177 C CA . LEU A 1 144 ? -3.888 -14.380 -3.123 1.00 92.12 144 LEU A CA 1
ATOM 1178 C C . LEU A 1 144 ? -3.133 -15.347 -2.203 1.00 92.12 144 LEU A C 1
ATOM 1180 O O . LEU A 1 144 ? -3.690 -15.856 -1.229 1.00 92.12 144 LEU A O 1
ATOM 1184 N N . GLY A 1 145 ? -1.853 -15.571 -2.497 1.00 92.12 145 GLY A N 1
ATOM 1185 C CA . GLY A 1 145 ? -0.925 -16.149 -1.530 1.00 92.12 145 GLY A CA 1
ATOM 1186 C C . GLY A 1 145 ? -0.615 -15.139 -0.423 1.00 92.12 145 GLY A C 1
ATOM 1187 O O . GLY A 1 145 ? -0.570 -13.932 -0.675 1.00 92.12 145 GLY A O 1
ATOM 1188 N N . TRP A 1 146 ? -0.408 -15.618 0.805 1.00 91.25 146 TRP A N 1
ATOM 1189 C CA . TRP A 1 146 ? -0.155 -14.777 1.979 1.00 91.25 146 TRP A CA 1
ATOM 1190 C C . TRP A 1 146 ? 0.983 -15.335 2.832 1.00 91.25 146 TRP A C 1
ATOM 1192 O O . TRP A 1 146 ? 0.983 -16.509 3.201 1.00 91.25 146 TRP A O 1
ATOM 1202 N N . LEU A 1 147 ? 1.903 -14.457 3.213 1.00 84.06 147 LEU A N 1
ATOM 1203 C CA . LEU A 1 147 ? 2.904 -14.662 4.250 1.00 84.06 147 LEU A CA 1
ATOM 1204 C C . LEU A 1 147 ? 2.345 -14.210 5.606 1.00 84.06 147 LEU A C 1
ATOM 1206 O O . LEU A 1 147 ? 1.536 -13.282 5.683 1.00 84.06 147 LEU A O 1
ATOM 1210 N N . ASN A 1 148 ? 2.818 -14.840 6.687 1.00 65.50 148 ASN A N 1
ATOM 1211 C CA . ASN A 1 148 ? 2.513 -14.455 8.071 1.00 65.50 148 ASN A CA 1
ATOM 1212 C C . ASN A 1 148 ? 1.019 -14.300 8.385 1.00 65.50 148 ASN A C 1
ATOM 1214 O O . ASN A 1 148 ? 0.644 -13.357 9.065 1.00 65.50 148 ASN A O 1
ATOM 1218 N N . ARG A 1 149 ? 0.170 -15.236 7.937 1.00 62.72 149 ARG A N 1
ATOM 1219 C CA . ARG A 1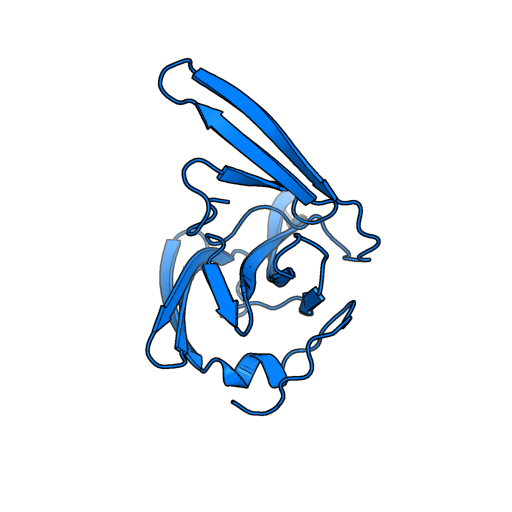 149 ? -1.278 -15.234 8.208 1.00 62.72 149 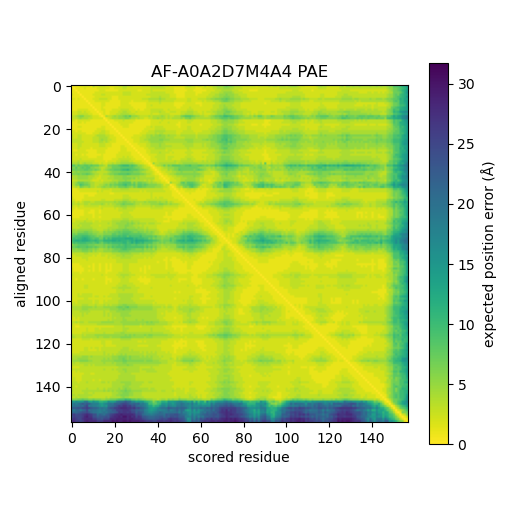ARG A CA 1
ATOM 1220 C C . ARG A 1 149 ? -1.582 -15.531 9.684 1.00 62.72 149 ARG A C 1
ATOM 1222 O O . ARG A 1 149 ? -2.059 -16.611 10.034 1.00 62.72 149 ARG A O 1
ATOM 1229 N N . ARG A 1 150 ? -1.295 -14.582 10.572 1.00 56.38 150 ARG A N 1
ATOM 1230 C CA . ARG A 1 150 ? -1.689 -14.641 11.979 1.00 56.38 150 ARG A CA 1
ATOM 1231 C C . ARG A 1 150 ? -3.019 -13.901 12.087 1.00 56.38 150 ARG A C 1
ATOM 1233 O O . ARG A 1 150 ? -3.051 -12.684 12.042 1.00 56.38 150 ARG A O 1
ATOM 1240 N N . SER A 1 151 ? -4.104 -14.665 12.223 1.00 48.97 151 SER A N 1
ATOM 1241 C CA . SER A 1 151 ? -5.477 -14.246 12.579 1.00 48.97 151 SER A CA 1
ATOM 1242 C C . SER A 1 151 ? -6.488 -13.860 11.484 1.00 48.97 151 SER A C 1
ATOM 1244 O O . SER A 1 151 ? -7.685 -13.937 11.766 1.00 48.97 151 SER A O 1
ATOM 1246 N N . TRP A 1 152 ? -6.112 -13.602 10.224 1.00 48.53 152 TRP A N 1
ATOM 1247 C CA . TRP A 1 152 ? -7.130 -13.385 9.177 1.00 48.53 152 TRP A CA 1
ATOM 1248 C C . TRP A 1 152 ? -7.734 -14.706 8.667 1.00 48.53 152 TRP A C 1
ATOM 1250 O O . TRP A 1 152 ? -7.312 -15.277 7.655 1.00 48.53 152 TRP A O 1
ATOM 1260 N N . THR A 1 153 ? -8.743 -15.220 9.368 1.00 47.00 153 THR A N 1
ATOM 1261 C CA . THR A 1 153 ? -9.735 -16.125 8.773 1.00 47.00 153 THR A CA 1
ATOM 1262 C C . THR A 1 153 ? -10.823 -15.245 8.178 1.00 47.00 153 THR A C 1
ATOM 1264 O O . THR A 1 153 ? -11.497 -14.509 8.896 1.00 47.00 153 THR A O 1
ATOM 1267 N N . ASN A 1 154 ? -10.967 -15.256 6.849 1.00 48.34 154 ASN A N 1
ATOM 1268 C CA . ASN A 1 154 ? -12.128 -14.647 6.221 1.00 48.34 154 ASN A CA 1
ATOM 1269 C C . ASN A 1 154 ? -13.325 -15.507 6.633 1.00 48.34 154 ASN A C 1
ATOM 1271 O O . ASN A 1 154 ? -13.630 -16.504 5.984 1.00 48.34 154 ASN A O 1
ATOM 1275 N N . ASN A 1 155 ? -13.957 -15.184 7.760 1.00 40.47 155 ASN A N 1
ATOM 1276 C CA . ASN A 1 155 ? -15.158 -15.868 8.238 1.00 40.47 155 ASN A CA 1
ATOM 1277 C C . ASN A 1 155 ? -16.375 -15.473 7.392 1.00 40.47 155 ASN A C 1
ATOM 1279 O O . ASN A 1 155 ? -17.408 -15.139 7.954 1.00 40.47 155 ASN A O 1
ATOM 1283 N N . GLY A 1 156 ? -16.227 -15.471 6.060 1.00 37.47 156 GLY A N 1
ATOM 1284 C CA . GLY A 1 156 ? -17.285 -15.233 5.086 1.00 37.47 156 GLY A CA 1
ATOM 1285 C C . GLY A 1 156 ? -18.245 -14.120 5.495 1.00 37.47 156 GLY A C 1
ATOM 1286 O O . GLY A 1 156 ? -19.335 -14.405 5.977 1.00 37.47 156 GLY A O 1
ATOM 1287 N N . LEU A 1 157 ? -17.845 -12.867 5.280 1.00 35.34 157 LEU A N 1
ATOM 1288 C CA . LEU A 1 157 ? -18.779 -11.744 5.176 1.00 35.34 157 LEU A CA 1
ATOM 1289 C C . LEU A 1 157 ? -18.558 -11.077 3.827 1.00 35.34 157 LEU A C 1
ATOM 1291 O O . LEU A 1 157 ? -17.433 -10.543 3.643 1.00 35.34 157 LEU A O 1
#

Mean predicted aligned error: 4.61 Å

Solvent-accessible surface area (backbone atoms only — not comparable to full-atom values): 8860 Å² total; per-residue (Å²): 54,49,34,74,91,39,86,58,28,26,44,77,35,66,72,45,32,32,29,33,40,55,38,83,88,81,71,46,72,46,80,78,46,77,39,88,61,90,78,91,59,101,49,66,48,53,57,34,14,35,34,34,84,39,78,97,58,18,32,37,33,41,32,32,29,66,50,77,47,63,46,98,86,69,45,84,45,55,39,33,33,29,29,47,40,32,26,42,76,86,62,48,76,22,33,34,39,51,77,43,60,95,82,73,54,47,42,48,43,52,61,33,57,46,82,54,96,71,21,35,42,36,29,30,36,42,66,91,75,46,78,51,75,46,80,40,55,53,75,54,62,78,74,52,58,69,45,67,72,56,81,80,68,85,80,78,130

Sequence (157 aa):
MPILDMPMHFIKWTNNLEIAKIDPVNKTSEIVITKEYNAEVPFELRGGSQVIPWKNGSRICVTHEVDFYHNPGQHKDAHYYHRFVIWDKDWNLEAVSEPFKFMAAKIEFACGLALKDDNFIITYGYQDNAAYALKMPTKLLDKLGWLNRRSWTNNGL

Nearest PDB structures (foldseek):
  6q50-assembly1_A  TM=5.114E-01  e=1.141E-03  Leishmania mexicana MHOM/GT/2001/U1103
  6q4w-assembly1_B  TM=5.278E-01  e=1.608E-02  Leishmania mexicana MHOM/GT/2001/U1103
  6q4z-assembly1_A  TM=5.579E-01  e=2.208E-02  Leishmania mexicana MHOM/GT/2001/U1103
  6q4w-assembly1_A  TM=4.957E-01  e=2.095E-02  Leishmania mexicana MHOM/GT/2001/U1103
  3ff0-assembly1_B  TM=4.643E-01  e=1.523E+00  Pseudomonas aeruginosa

Radius of gyration: 16.11 Å; Cα contacts (8 Å, |Δi|>4): 344; chains: 1; bounding box: 44×40×40 Å

Foldseek 3Di:
DAEPVDPQWDFQFLAQTWIWRADPVVRDIDTPDTHHDPFDDPFGFGAAAYWYQDPPRKIKTKTKGWDWDADPVRDIFIAIWIWMWIAHNNRDTQKIFDTDDPVPARDKGWYYWDDDPQWIFIWMDGPVPDIDTDTGRVCCVVVTHIDRNHPDDCPDD

Secondary structure (DSSP, 8-state):
-BBTTSTTEEEEEETTEEEEEEETTTTEEEEEEEE------SS----BS-BEE-GGG-EEEEEEEEEEEE-TTS-EEEEEEEEEEEE-TT--EEEEEPPB-SS--SSEEEEEEEEETTEEEEEEEETTTEEEEEEEEGGGGGGS-EES-SS------

pLDDT: mean 91.78, std 11.91, range [35.34, 98.44]